Protein AF-A0A8T4J8N3-F1 (afdb_monomer_lite)

Radius of gyration: 14.09 Å; chains: 1; bounding box: 32×29×34 Å

Foldseek 3Di:
DLVVQLVVQLVVCVVVPPDPVVSLVSSLVSCLVVPPLPDFAWDKDWDDDDDPDIDIDTAPDFFDWDADPVRDIDGPDDPDYHHTRSD

Sequence (87 aa):
ETAAVVLNAFREAAYDEPDLATVGDRLERALDRHLLGEKFVTAVLAEVRERDRAVLLNYGHPAPLVIRPDGTVHYAEPPDRALPLGL

pLDDT: mean 90.64, std 6.55, range [67.56, 97.38]

Secondary structure (DSSP, 8-state):
-HHHHHHHHHHHHHHH-SSHHHHHHHHHHHHHHH--SS--B-EEEEEEETTTEEEEEEEBPPPPEEE-TTS-EEE---SSPBPPBT-

InterPro domains:
  IPR001932 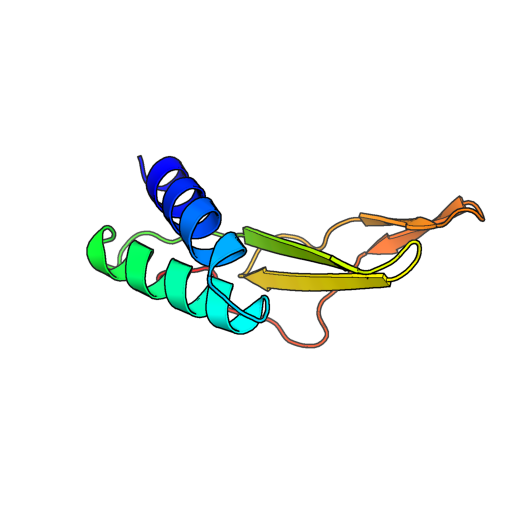PPM-type phosphatase-like domain [PF07228] (2-87)
  IPR036457 PPM-type phosphatase-like domain superfamily [G3DSA:3.60.40.10] (1-87)
  IPR052016 Bacterial Sigma Factor Regulator [PTHR43156] (2-87)

Structure (mmCIF, N/CA/C/O backbone):
data_AF-A0A8T4J8N3-F1
#
_entry.id   AF-A0A8T4J8N3-F1
#
loop_
_atom_site.group_PDB
_atom_site.id
_atom_site.type_symbol
_atom_site.label_atom_id
_atom_site.label_alt_id
_atom_site.label_comp_id
_atom_site.label_asym_id
_atom_site.label_entity_id
_atom_site.label_seq_id
_atom_site.pdbx_PDB_ins_code
_atom_site.Cartn_x
_atom_site.Cartn_y
_atom_site.Cartn_z
_atom_site.occupancy
_atom_site.B_iso_or_equiv
_atom_site.auth_seq_id
_atom_site.auth_comp_id
_atom_site.auth_asym_id
_atom_site.auth_atom_id
_atom_site.pdbx_PDB_model_num
ATOM 1 N N . GLU A 1 1 ? 0.207 17.762 9.042 1.00 68.44 1 GLU A N 1
ATOM 2 C CA . GLU A 1 1 ? -0.254 17.001 10.222 1.00 68.44 1 GLU A CA 1
ATOM 3 C C . GLU A 1 1 ? -0.619 15.560 9.864 1.00 68.44 1 GLU A C 1
ATOM 5 O O . GLU A 1 1 ? 0.069 14.660 10.321 1.00 68.44 1 GLU A O 1
ATOM 10 N N . THR A 1 2 ? -1.572 15.321 8.954 1.00 79.44 2 THR A N 1
ATOM 11 C CA . THR A 1 2 ? -2.018 13.969 8.544 1.00 79.44 2 THR A CA 1
ATOM 12 C C . THR A 1 2 ? -0.896 13.027 8.080 1.00 79.44 2 THR A C 1
ATOM 14 O O . THR A 1 2 ? -0.868 11.869 8.479 1.00 79.44 2 THR A O 1
ATOM 17 N N . ALA A 1 3 ? 0.084 13.516 7.312 1.00 79.56 3 ALA A N 1
ATOM 18 C CA . ALA A 1 3 ? 1.219 12.694 6.873 1.00 79.56 3 ALA A CA 1
ATOM 19 C C . ALA A 1 3 ? 2.057 12.141 8.044 1.00 79.56 3 ALA A C 1
ATOM 21 O O . ALA A 1 3 ? 2.554 11.021 7.969 1.00 79.56 3 ALA A O 1
ATOM 22 N N . ALA A 1 4 ? 2.194 12.897 9.140 1.00 86.62 4 ALA A N 1
ATOM 23 C CA . ALA A 1 4 ? 2.931 12.439 10.316 1.00 86.62 4 ALA A CA 1
ATOM 24 C C . ALA A 1 4 ? 2.178 11.320 11.052 1.00 86.62 4 ALA A C 1
ATOM 26 O O . ALA A 1 4 ? 2.807 10.366 11.498 1.00 86.62 4 ALA A O 1
ATOM 27 N N . VAL A 1 5 ? 0.842 11.402 11.119 1.00 88.06 5 VAL A N 1
ATOM 28 C CA . VAL A 1 5 ? -0.014 10.348 11.691 1.00 88.06 5 VAL A CA 1
ATOM 29 C C . VAL A 1 5 ? 0.169 9.040 10.922 1.00 88.06 5 VAL A C 1
ATOM 31 O O . VAL A 1 5 ? 0.486 8.022 11.531 1.00 88.06 5 VAL A O 1
ATOM 34 N N . VAL A 1 6 ? 0.054 9.082 9.590 1.00 89.56 6 VAL A N 1
ATOM 35 C CA . VAL A 1 6 ? 0.208 7.891 8.736 1.00 89.56 6 VAL A CA 1
ATOM 36 C C . VAL A 1 6 ? 1.605 7.298 8.850 1.00 89.56 6 VAL A C 1
ATOM 38 O O . VAL A 1 6 ? 1.746 6.095 9.036 1.00 89.56 6 VAL A O 1
ATOM 41 N N . LEU A 1 7 ? 2.652 8.125 8.789 1.00 91.44 7 LEU A N 1
ATOM 42 C CA . LEU A 1 7 ? 4.028 7.633 8.889 1.00 91.44 7 LEU A CA 1
ATOM 43 C C . LEU A 1 7 ? 4.336 7.020 10.259 1.00 91.44 7 LEU A C 1
ATOM 45 O O . LEU A 1 7 ? 5.076 6.042 10.330 1.00 91.44 7 LEU A O 1
ATOM 49 N N . ASN A 1 8 ? 3.790 7.572 11.344 1.00 93.19 8 ASN A N 1
ATOM 50 C CA . ASN A 1 8 ? 3.981 7.013 12.681 1.00 93.19 8 ASN A CA 1
ATOM 51 C C . ASN A 1 8 ? 3.213 5.700 12.854 1.00 93.19 8 ASN A C 1
ATOM 53 O O . ASN A 1 8 ? 3.799 4.722 13.309 1.00 93.19 8 ASN A O 1
ATOM 57 N N . ALA A 1 9 ? 1.952 5.653 12.418 1.00 93.88 9 ALA A N 1
ATOM 58 C CA . ALA A 1 9 ? 1.156 4.431 12.436 1.00 93.88 9 ALA A CA 1
ATOM 59 C C . ALA A 1 9 ? 1.783 3.333 11.562 1.00 93.88 9 ALA A C 1
ATOM 61 O O . ALA A 1 9 ? 1.816 2.179 11.974 1.00 93.88 9 ALA A O 1
ATOM 62 N N . PHE A 1 10 ? 2.356 3.689 10.406 1.00 95.69 10 PHE A N 1
ATOM 63 C CA . PHE A 1 10 ? 3.086 2.750 9.551 1.00 95.69 10 PHE A CA 1
ATOM 64 C C . PHE A 1 10 ? 4.317 2.203 10.265 1.00 95.69 10 PHE A C 1
ATOM 66 O O . PHE A 1 10 ? 4.530 0.998 10.268 1.00 95.69 10 PHE A O 1
ATOM 73 N N . ARG A 1 11 ? 5.127 3.079 10.874 1.00 94.38 11 ARG A N 1
ATOM 74 C CA . ARG A 1 11 ? 6.337 2.660 11.592 1.00 94.38 11 ARG A CA 1
ATOM 75 C C . ARG A 1 11 ? 6.022 1.693 12.716 1.00 94.38 11 ARG A C 1
ATOM 77 O O . ARG A 1 11 ? 6.799 0.779 12.904 1.00 94.38 11 ARG A O 1
ATOM 84 N N . GLU A 1 12 ? 4.932 1.896 13.443 1.00 94.62 12 GLU A N 1
ATOM 85 C CA . GLU A 1 12 ? 4.485 0.963 14.479 1.00 94.62 12 GLU A CA 1
ATOM 86 C C . GLU A 1 12 ? 3.985 -0.349 13.857 1.00 94.62 12 GLU A C 1
ATOM 88 O O . GLU A 1 12 ? 4.511 -1.420 14.149 1.00 94.62 12 GLU A O 1
ATOM 93 N N . ALA A 1 13 ? 3.023 -0.259 12.935 1.00 96.31 13 ALA A N 1
ATOM 94 C CA . ALA A 1 13 ? 2.378 -1.415 12.323 1.00 96.31 13 ALA A CA 1
ATOM 95 C C . ALA A 1 13 ? 3.369 -2.317 11.579 1.00 96.31 13 ALA A C 1
ATOM 97 O O . ALA A 1 13 ? 3.307 -3.528 11.710 1.00 96.31 13 ALA A O 1
ATOM 98 N N . ALA A 1 14 ? 4.318 -1.751 10.835 1.00 94.62 14 ALA A N 1
ATOM 99 C CA . ALA A 1 14 ? 5.259 -2.522 10.028 1.00 94.62 14 ALA A CA 1
ATOM 100 C C . ALA A 1 14 ? 6.178 -3.446 10.850 1.00 94.62 14 ALA A C 1
ATOM 102 O O . ALA A 1 14 ? 6.740 -4.380 10.280 1.00 94.62 14 ALA A O 1
ATOM 103 N N . TYR A 1 15 ? 6.358 -3.190 12.154 1.00 92.88 15 TYR A N 1
ATOM 104 C CA . TYR A 1 15 ? 7.106 -4.092 13.039 1.00 92.88 15 TYR A CA 1
ATOM 105 C C . TYR A 1 15 ? 6.238 -5.197 13.644 1.00 92.88 15 TYR A C 1
ATOM 107 O O . TYR A 1 15 ? 6.742 -6.297 13.864 1.00 92.88 15 TYR A O 1
ATOM 115 N N . ASP A 1 16 ? 4.971 -4.903 13.927 1.00 94.38 16 ASP A N 1
ATOM 116 C CA . ASP A 1 16 ? 4.081 -5.802 14.667 1.00 94.38 16 ASP A CA 1
ATOM 117 C C . ASP A 1 16 ? 3.238 -6.702 13.759 1.00 94.38 16 ASP A C 1
ATOM 119 O O . ASP A 1 16 ? 2.827 -7.793 14.154 1.00 94.38 16 ASP A O 1
ATOM 123 N N . GLU A 1 17 ? 2.920 -6.216 12.564 1.00 96.75 17 GLU A N 1
ATOM 124 C CA . GLU A 1 17 ? 1.936 -6.818 11.681 1.00 96.75 17 GLU A CA 1
ATOM 125 C C . GLU A 1 17 ? 2.569 -7.863 10.746 1.00 96.75 17 GLU A C 1
ATOM 127 O O . GLU A 1 17 ? 3.657 -7.643 10.202 1.00 96.75 17 GLU A O 1
ATOM 132 N N . PRO A 1 18 ? 1.900 -9.009 10.529 1.00 92.75 18 PRO A N 1
ATOM 133 C CA . PRO A 1 18 ? 2.450 -10.104 9.733 1.00 92.75 18 PRO A CA 1
ATOM 134 C C . PRO A 1 18 ? 2.524 -9.805 8.230 1.00 92.75 18 PRO A C 1
ATOM 136 O O . PRO A 1 18 ? 3.364 -10.392 7.541 1.00 92.75 18 PRO A O 1
ATOM 139 N N . ASP A 1 19 ? 1.662 -8.928 7.709 1.00 93.69 19 ASP A N 1
ATOM 140 C CA . ASP A 1 19 ? 1.568 -8.631 6.281 1.00 93.69 19 ASP A CA 1
ATOM 141 C C . ASP A 1 19 ? 1.068 -7.205 5.993 1.00 93.69 19 ASP A C 1
ATOM 143 O O . ASP A 1 19 ? 0.591 -6.480 6.869 1.00 93.69 19 ASP A O 1
ATOM 147 N N . LEU A 1 20 ? 1.197 -6.779 4.732 1.00 94.25 20 LEU A N 1
ATOM 148 C CA . LEU A 1 20 ? 0.788 -5.438 4.310 1.00 94.25 20 LEU A CA 1
ATOM 149 C C . LEU A 1 20 ? -0.706 -5.149 4.482 1.00 94.25 20 LEU A C 1
ATOM 151 O O . LEU A 1 20 ? -1.058 -3.978 4.635 1.00 94.25 20 LEU A O 1
ATOM 155 N N . ALA A 1 21 ? -1.579 -6.158 4.415 1.00 93.44 21 ALA A N 1
ATOM 156 C CA . ALA A 1 21 ? -3.013 -5.925 4.535 1.00 93.44 21 ALA A CA 1
ATOM 157 C C . ALA A 1 21 ? -3.351 -5.517 5.973 1.00 93.44 21 ALA A C 1
ATOM 159 O O . ALA A 1 21 ? -4.019 -4.502 6.178 1.00 93.44 21 ALA A O 1
ATOM 160 N N . THR A 1 22 ? -2.794 -6.212 6.970 1.00 96.00 22 THR A N 1
ATOM 161 C CA . THR A 1 22 ? -3.022 -5.850 8.375 1.00 96.00 22 THR A CA 1
ATOM 162 C C . THR A 1 22 ? -2.299 -4.557 8.781 1.00 96.00 22 THR A C 1
ATOM 164 O O . THR A 1 22 ? -2.812 -3.801 9.615 1.00 96.00 22 THR A O 1
ATOM 167 N N . VAL A 1 23 ? -1.178 -4.212 8.126 1.00 96.81 23 VAL A N 1
ATOM 168 C CA . VAL A 1 23 ? -0.591 -2.856 8.200 1.00 96.81 23 VAL A CA 1
ATOM 169 C C . VAL A 1 23 ? -1.580 -1.805 7.695 1.00 96.81 23 VAL A C 1
ATOM 171 O O . VAL A 1 23 ? -1.807 -0.806 8.380 1.00 96.81 23 VAL A O 1
ATOM 174 N N . GLY A 1 24 ? -2.181 -2.026 6.524 1.00 95.25 24 GLY A N 1
ATOM 175 C CA . GLY A 1 24 ? -3.205 -1.153 5.950 1.00 95.25 24 GLY A CA 1
ATOM 176 C C . GLY A 1 24 ? -4.371 -0.912 6.905 1.00 95.25 24 GLY A C 1
ATOM 177 O O . GLY A 1 24 ? -4.706 0.236 7.191 1.00 95.25 24 GLY A O 1
ATOM 178 N N . ASP A 1 25 ? -4.902 -1.977 7.505 1.00 94.81 25 ASP A N 1
ATOM 179 C CA . ASP A 1 25 ? -5.983 -1.886 8.490 1.00 94.81 25 ASP A CA 1
ATOM 180 C C . ASP A 1 25 ? -5.597 -1.046 9.720 1.00 94.81 25 ASP A C 1
ATOM 182 O O . ASP A 1 25 ? -6.417 -0.311 10.281 1.00 94.81 25 ASP A O 1
ATOM 186 N N . ARG A 1 26 ? -4.343 -1.142 10.186 1.00 95.19 26 ARG A N 1
ATOM 187 C CA . ARG A 1 26 ? -3.849 -0.295 11.283 1.00 95.19 26 ARG A CA 1
ATOM 188 C C . ARG A 1 26 ? -3.754 1.173 10.877 1.00 95.19 26 ARG A C 1
ATOM 190 O O . ARG A 1 26 ? -4.060 2.033 11.709 1.00 95.19 26 ARG A O 1
ATOM 197 N N . LEU A 1 27 ? -3.340 1.457 9.642 1.00 95.00 27 LEU A N 1
ATOM 198 C CA . LEU A 1 27 ? -3.291 2.817 9.107 1.00 95.00 27 LEU A CA 1
ATOM 199 C C . LEU A 1 27 ? -4.684 3.431 9.011 1.00 95.00 27 LEU A C 1
ATOM 201 O O . LEU A 1 27 ? -4.859 4.556 9.477 1.00 95.00 27 LEU A O 1
ATOM 205 N N . GLU A 1 28 ? -5.661 2.682 8.499 1.00 92.56 28 GLU A N 1
ATOM 206 C CA . GLU A 1 28 ? -7.063 3.113 8.434 1.00 92.56 28 GLU A CA 1
ATOM 207 C C . GLU A 1 28 ? -7.582 3.494 9.815 1.00 92.56 28 GLU A C 1
ATOM 209 O O . GLU A 1 28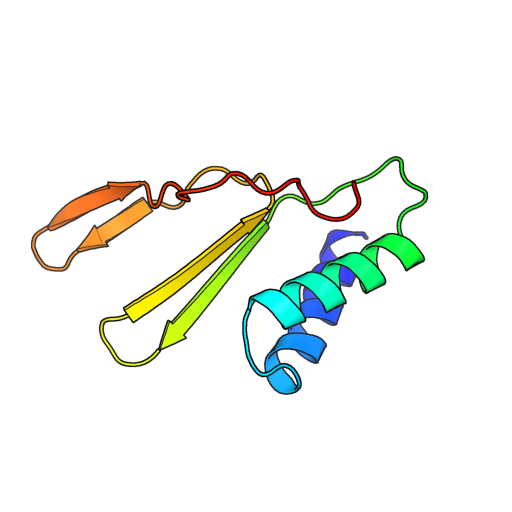 ? -7.953 4.639 10.064 1.00 92.56 28 GLU A O 1
ATOM 214 N N . ARG A 1 29 ? -7.446 2.586 10.788 1.00 91.62 29 ARG A N 1
ATOM 215 C CA . ARG A 1 29 ? -7.860 2.854 12.172 1.00 91.62 29 ARG A CA 1
ATOM 216 C C . ARG A 1 29 ? -7.164 4.076 12.771 1.00 91.62 29 ARG A C 1
ATOM 218 O O . ARG A 1 29 ? -7.739 4.760 13.618 1.00 91.62 29 ARG A O 1
ATOM 225 N N . ALA A 1 30 ? -5.895 4.313 12.436 1.00 91.12 30 ALA A N 1
ATOM 226 C CA . ALA A 1 30 ? -5.164 5.479 12.919 1.00 91.12 30 ALA A CA 1
ATOM 227 C C . ALA A 1 30 ? -5.682 6.775 12.288 1.00 91.12 30 ALA A C 1
ATOM 229 O O . ALA A 1 30 ? -5.767 7.788 12.989 1.00 91.12 30 ALA A O 1
ATOM 230 N N . LEU A 1 31 ? -6.048 6.736 11.008 1.00 90.19 31 LEU A N 1
ATOM 231 C CA . LEU A 1 31 ? -6.629 7.862 10.291 1.00 90.19 31 LEU A CA 1
ATOM 232 C C . LEU A 1 31 ? -8.046 8.161 10.764 1.00 90.19 31 LEU A C 1
ATOM 234 O O . LEU A 1 31 ? -8.299 9.318 11.074 1.00 90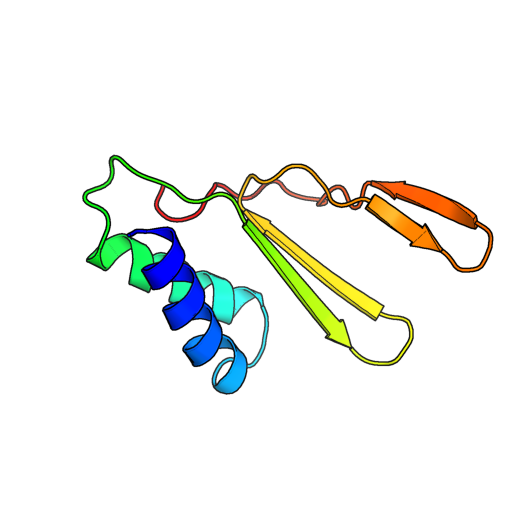.19 31 LEU A O 1
ATOM 238 N N . ASP A 1 32 ? -8.901 7.162 10.970 1.00 87.50 32 ASP A N 1
ATOM 239 C CA . ASP A 1 32 ? -10.259 7.344 11.510 1.00 87.50 32 ASP A CA 1
ATOM 240 C C . ASP A 1 32 ? -10.272 8.093 12.850 1.00 87.50 32 ASP A C 1
ATOM 242 O O . ASP A 1 32 ? -11.168 8.882 13.141 1.00 87.50 32 ASP A O 1
ATOM 246 N N . ARG A 1 33 ? -9.251 7.878 13.691 1.00 85.00 33 ARG A N 1
ATOM 247 C CA . ARG A 1 33 ? -9.121 8.579 14.981 1.00 85.00 33 ARG A CA 1
ATOM 248 C C . ARG A 1 33 ? -8.675 10.036 14.851 1.00 85.00 33 ARG A C 1
ATOM 250 O O . ARG A 1 33 ? -8.893 10.808 15.781 1.00 85.00 33 ARG A O 1
ATOM 257 N N . HIS A 1 34 ? -8.007 10.399 13.757 1.00 81.50 34 HIS A N 1
ATOM 258 C CA . HIS A 1 34 ? -7.402 11.724 13.560 1.00 81.50 34 HIS A CA 1
ATOM 259 C C . HIS A 1 34 ? -8.103 12.561 12.483 1.00 81.50 34 HIS A C 1
ATOM 261 O O . HIS A 1 34 ? -7.929 13.780 12.448 1.00 81.50 34 HIS A O 1
ATOM 267 N N . LEU A 1 35 ? -8.857 11.932 11.586 1.00 78.56 35 LEU A N 1
ATOM 268 C CA . LEU A 1 35 ? -9.560 12.566 10.483 1.00 78.56 35 LEU A CA 1
ATOM 269 C C . LEU A 1 35 ? -11.057 12.561 10.781 1.00 78.56 35 LEU A C 1
ATOM 271 O O . LEU A 1 35 ? -11.644 11.534 11.087 1.00 78.56 35 LEU A O 1
ATOM 275 N N . LEU A 1 36 ? -11.690 13.725 10.662 1.00 71.00 36 LEU A N 1
ATOM 276 C CA . LEU A 1 36 ? -13.131 13.890 10.873 1.00 71.00 36 LEU A CA 1
ATOM 277 C C . LEU A 1 36 ? -13.939 13.561 9.598 1.00 71.00 36 LEU A C 1
ATOM 279 O O . LEU A 1 36 ? -14.868 14.283 9.259 1.00 71.00 36 LEU A O 1
ATOM 283 N N . GLY A 1 37 ? -13.551 12.521 8.849 1.00 67.56 37 GLY A N 1
ATOM 284 C CA . GLY A 1 37 ? -14.258 12.036 7.648 1.00 67.56 37 GLY A CA 1
ATOM 285 C C . GLY A 1 37 ? -14.164 12.903 6.379 1.00 67.56 37 GLY A C 1
ATOM 286 O O . GLY A 1 37 ? -14.596 12.477 5.317 1.00 67.56 37 GLY A O 1
ATOM 287 N N . GLU A 1 38 ? -13.588 14.107 6.443 1.00 73.81 38 GLU A N 1
ATOM 288 C CA . GLU A 1 38 ? -13.453 15.005 5.274 1.00 73.81 38 GLU A CA 1
ATOM 289 C C . GLU A 1 38 ? -12.065 14.966 4.610 1.00 73.81 38 GLU A C 1
ATOM 291 O O . GLU A 1 38 ? -11.794 15.691 3.650 1.00 73.81 38 GLU A O 1
ATOM 296 N N . LYS A 1 39 ? -11.139 14.168 5.146 1.00 85.06 39 LYS A N 1
ATOM 297 C CA . LYS A 1 39 ? -9.748 14.103 4.687 1.00 85.06 39 LYS A CA 1
ATOM 298 C C . LYS A 1 39 ? -9.371 12.657 4.436 1.00 85.06 39 LYS A C 1
ATOM 300 O O . LYS A 1 39 ? -9.779 11.786 5.187 1.00 85.06 39 LYS A O 1
ATOM 305 N N . PHE A 1 40 ? -8.521 12.448 3.441 1.00 90.81 40 PHE A N 1
ATOM 306 C CA . PHE A 1 40 ? -8.033 11.131 3.059 1.00 90.81 40 PHE A CA 1
ATOM 307 C C . PHE A 1 40 ? -6.551 11.177 2.695 1.00 90.81 40 PHE A C 1
ATOM 309 O O . PHE A 1 40 ? -5.975 12.252 2.488 1.00 90.81 40 PHE A O 1
ATOM 316 N N . VAL A 1 41 ? -5.931 10.002 2.604 1.00 92.12 41 VAL A N 1
ATOM 317 C CA . VAL A 1 41 ? -4.533 9.845 2.194 1.00 92.12 41 VAL A CA 1
ATOM 318 C C . VAL A 1 41 ? -4.425 8.805 1.094 1.00 92.12 41 VAL A C 1
ATOM 320 O O . VAL A 1 41 ? -4.809 7.656 1.271 1.00 92.12 41 VAL A O 1
ATOM 323 N N . THR A 1 42 ? -3.830 9.187 -0.036 1.00 93.50 42 THR A N 1
ATOM 324 C CA . THR A 1 42 ? -3.403 8.202 -1.036 1.00 93.50 42 THR A CA 1
ATOM 325 C C . THR A 1 42 ? -2.035 7.646 -0.668 1.00 93.50 42 THR A C 1
ATOM 327 O O . THR A 1 42 ? -1.143 8.436 -0.342 1.00 93.50 42 THR A O 1
ATOM 330 N N . ALA A 1 43 ? -1.828 6.336 -0.779 1.00 93.81 43 ALA A N 1
ATOM 331 C CA . ALA A 1 43 ? -0.541 5.718 -0.467 1.00 93.81 43 ALA A CA 1
ATOM 332 C C . ALA A 1 43 ? -0.276 4.454 -1.291 1.00 93.81 43 ALA A C 1
ATOM 334 O O . ALA A 1 43 ? -1.201 3.780 -1.737 1.00 93.81 43 ALA A O 1
ATOM 335 N N . VAL A 1 44 ? 1.005 4.106 -1.430 1.00 95.38 44 VAL A N 1
ATOM 336 C CA . VAL A 1 44 ? 1.439 2.768 -1.843 1.00 95.38 44 VAL A CA 1
ATOM 337 C C . VAL A 1 44 ? 2.248 2.164 -0.707 1.00 95.38 44 VAL A C 1
ATOM 339 O O . VAL A 1 44 ? 3.219 2.771 -0.253 1.00 95.38 44 VAL A O 1
ATOM 342 N N . LEU A 1 45 ? 1.861 0.971 -0.264 1.00 94.94 45 LEU A N 1
ATOM 343 C CA . LEU A 1 45 ? 2.659 0.152 0.639 1.00 94.94 45 LEU A CA 1
ATOM 344 C C . LEU A 1 45 ? 3.435 -0.870 -0.180 1.00 94.94 45 LEU A C 1
ATOM 346 O O . LEU A 1 45 ? 2.878 -1.490 -1.084 1.00 94.94 45 LEU A O 1
ATOM 350 N N . ALA A 1 46 ? 4.713 -1.037 0.146 1.00 94.56 46 ALA A N 1
ATOM 351 C CA . ALA A 1 46 ? 5.601 -1.957 -0.541 1.00 94.56 46 ALA A CA 1
ATOM 352 C C . ALA A 1 46 ? 6.303 -2.864 0.462 1.00 94.56 46 ALA A C 1
ATOM 354 O O . ALA A 1 46 ? 6.936 -2.400 1.410 1.00 94.56 46 ALA A O 1
ATOM 355 N N . GLU A 1 47 ? 6.229 -4.159 0.207 1.00 93.38 47 GLU A N 1
ATOM 356 C CA . GLU A 1 47 ? 6.922 -5.187 0.959 1.00 93.38 47 GLU A CA 1
ATOM 357 C C . GLU A 1 47 ? 7.864 -5.900 0.007 1.00 93.38 47 GLU A C 1
ATOM 359 O O . GLU A 1 47 ? 7.432 -6.610 -0.898 1.00 93.38 47 GLU A O 1
ATOM 364 N N . VAL A 1 48 ? 9.161 -5.700 0.208 1.00 90.69 48 VAL A N 1
ATOM 365 C CA . VAL A 1 48 ? 10.194 -6.380 -0.568 1.00 90.69 48 VAL A CA 1
ATOM 366 C C . VAL A 1 48 ? 10.611 -7.621 0.212 1.00 90.69 48 VAL A C 1
ATOM 368 O O . VAL A 1 48 ? 11.155 -7.520 1.313 1.00 90.69 48 VAL A O 1
ATOM 371 N N . ARG A 1 49 ? 10.311 -8.797 -0.340 1.00 83.50 49 ARG A N 1
ATOM 372 C CA . ARG A 1 49 ? 10.732 -10.093 0.198 1.00 83.50 49 ARG A CA 1
ATOM 373 C C . ARG A 1 49 ? 11.784 -10.666 -0.740 1.00 83.50 49 ARG A C 1
ATOM 375 O O . ARG A 1 49 ? 11.583 -10.693 -1.948 1.00 83.50 49 ARG A O 1
ATOM 382 N N . GLU A 1 50 ? 12.878 -11.164 -0.173 1.00 80.06 50 GLU A N 1
ATOM 383 C CA . GLU A 1 50 ? 13.984 -11.731 -0.956 1.00 80.06 50 GLU A CA 1
ATOM 384 C C . GLU A 1 50 ? 14.540 -10.715 -1.983 1.00 80.06 50 GLU A C 1
ATOM 386 O O . GLU A 1 50 ? 14.340 -9.509 -1.843 1.00 80.06 50 GLU A O 1
ATOM 391 N N . ARG A 1 51 ? 15.343 -11.158 -2.958 1.00 75.38 51 ARG A N 1
ATOM 392 C CA . ARG A 1 51 ? 16.027 -10.244 -3.896 1.00 75.38 51 ARG A CA 1
ATOM 393 C C . ARG A 1 51 ? 15.184 -9.850 -5.112 1.00 75.38 51 ARG A C 1
ATOM 395 O O . ARG A 1 51 ? 15.577 -8.926 -5.818 1.00 75.38 51 ARG A O 1
ATOM 402 N N . ASP A 1 52 ? 14.076 -10.532 -5.373 1.00 81.44 52 ASP A N 1
ATOM 403 C CA . ASP A 1 52 ? 13.356 -10.461 -6.650 1.00 81.44 52 ASP A CA 1
ATOM 404 C C . ASP A 1 52 ? 11.829 -10.347 -6.522 1.00 81.44 52 ASP A C 1
ATOM 406 O O . ASP A 1 52 ? 11.151 -10.223 -7.545 1.00 81.44 52 ASP A O 1
ATOM 410 N N . ARG A 1 53 ? 11.271 -10.323 -5.302 1.00 87.69 53 ARG A N 1
ATOM 411 C CA . ARG A 1 53 ? 9.824 -10.205 -5.091 1.00 87.69 53 ARG A CA 1
ATOM 412 C C . ARG A 1 53 ? 9.453 -8.954 -4.302 1.00 87.69 53 ARG A C 1
ATOM 414 O O . ARG A 1 53 ? 9.970 -8.687 -3.221 1.00 87.69 53 ARG A O 1
ATOM 421 N N . ALA A 1 54 ? 8.476 -8.217 -4.816 1.00 91.38 54 ALA A N 1
ATOM 422 C CA . ALA A 1 54 ? 7.808 -7.155 -4.080 1.00 91.38 54 ALA A CA 1
ATOM 423 C C . ALA A 1 54 ? 6.293 -7.357 -4.133 1.00 91.38 54 ALA A C 1
ATOM 425 O O . ALA A 1 54 ? 5.746 -7.713 -5.176 1.00 91.38 54 ALA A O 1
ATOM 426 N N . VAL A 1 55 ? 5.627 -7.133 -3.005 1.00 92.38 55 VAL A N 1
ATOM 427 C CA . VAL A 1 55 ? 4.169 -7.034 -2.903 1.00 92.38 55 VAL A CA 1
ATOM 428 C C . VAL A 1 55 ? 3.823 -5.561 -2.741 1.00 92.38 55 VAL A C 1
ATOM 430 O O . VAL A 1 55 ? 4.474 -4.854 -1.972 1.00 92.38 55 VAL A O 1
ATOM 433 N N . LEU A 1 56 ? 2.824 -5.095 -3.488 1.00 94.62 56 LEU A N 1
ATOM 434 C CA . LEU A 1 56 ? 2.371 -3.709 -3.475 1.00 94.62 56 LEU A CA 1
ATOM 435 C C . LEU A 1 56 ? 0.881 -3.663 -3.145 1.00 94.62 56 LEU A C 1
ATOM 437 O O . LEU A 1 56 ? 0.096 -4.364 -3.779 1.00 94.62 56 LEU A O 1
ATOM 441 N N . LEU A 1 57 ? 0.500 -2.801 -2.204 1.00 95.31 57 LEU A N 1
ATOM 442 C CA . LEU A 1 57 ? -0.888 -2.392 -1.994 1.00 95.31 57 LEU A CA 1
ATOM 443 C C . LEU A 1 57 ? -1.020 -0.916 -2.344 1.00 95.31 57 LEU A C 1
ATOM 445 O O . LEU A 1 57 ? -0.231 -0.095 -1.878 1.00 95.31 57 LEU A O 1
ATOM 449 N N . ASN A 1 58 ? -2.004 -0.579 -3.174 1.00 95.50 58 ASN A N 1
ATOM 450 C CA . ASN A 1 58 ? -2.206 0.777 -3.664 1.00 95.50 58 ASN A CA 1
ATOM 451 C C . ASN A 1 58 ? -3.563 1.328 -3.204 1.00 95.50 58 ASN A C 1
ATOM 453 O O . ASN A 1 58 ? -4.605 0.939 -3.727 1.00 95.50 58 ASN A O 1
ATOM 457 N N . TYR A 1 59 ? -3.516 2.269 -2.263 1.00 94.75 59 TYR A N 1
ATOM 458 C CA . TYR A 1 59 ? -4.655 2.992 -1.702 1.00 94.75 59 TYR A CA 1
ATOM 459 C C . TYR A 1 59 ? -4.877 4.294 -2.476 1.00 94.75 59 TYR A C 1
ATOM 461 O O . TYR A 1 59 ? -4.538 5.382 -2.011 1.00 94.75 59 TYR A O 1
ATOM 469 N N . GLY A 1 60 ? -5.375 4.187 -3.709 1.00 93.88 60 GLY A N 1
ATOM 470 C CA . GLY A 1 60 ? -5.758 5.336 -4.538 1.00 93.88 60 GLY A CA 1
ATOM 471 C C . GLY A 1 60 ? -4.613 6.230 -5.040 1.00 93.88 60 GLY A C 1
ATOM 472 O O . GLY A 1 60 ? -4.870 7.338 -5.510 1.00 93.88 60 GLY A O 1
ATOM 473 N N . HIS A 1 61 ? -3.358 5.790 -4.951 1.00 95.31 61 HIS A N 1
ATOM 474 C CA . HIS A 1 61 ? -2.199 6.500 -5.491 1.00 95.31 61 HIS A CA 1
ATOM 475 C C . HIS A 1 61 ? -1.947 6.119 -6.968 1.00 95.31 61 HIS A C 1
ATOM 477 O O . HIS A 1 61 ? -2.320 5.023 -7.395 1.00 95.31 61 HIS A O 1
ATOM 483 N N . PRO A 1 62 ? -1.301 6.966 -7.792 1.00 94.56 62 PRO A N 1
ATOM 484 C CA . PRO A 1 62 ? -0.858 6.545 -9.121 1.00 94.56 62 PRO A CA 1
ATOM 485 C C . PRO A 1 62 ? 0.065 5.319 -9.060 1.00 94.56 62 PRO A C 1
ATOM 487 O O . PRO A 1 62 ? 0.895 5.206 -8.155 1.00 94.56 62 PRO A O 1
ATOM 490 N N . ALA A 1 63 ? -0.079 4.399 -10.019 1.00 94.94 63 ALA A N 1
ATOM 491 C CA . ALA A 1 63 ? 0.712 3.173 -10.066 1.00 94.94 63 ALA A CA 1
ATOM 492 C C . ALA A 1 63 ? 2.225 3.484 -10.136 1.00 94.94 63 ALA A C 1
ATOM 494 O O . ALA A 1 63 ? 2.647 4.286 -10.976 1.00 94.94 63 ALA A O 1
ATOM 495 N N . PRO A 1 64 ? 3.066 2.858 -9.288 1.00 94.88 64 PRO A N 1
ATOM 496 C CA . PRO A 1 64 ? 4.515 3.011 -9.372 1.00 94.88 64 PRO A CA 1
ATOM 497 C C . PRO A 1 64 ? 5.081 2.465 -10.686 1.00 94.88 64 PRO A C 1
ATOM 499 O O . PRO A 1 64 ? 4.545 1.522 -11.267 1.00 94.88 64 PRO A O 1
ATOM 502 N N . LEU A 1 65 ? 6.223 3.003 -11.114 1.00 96.06 65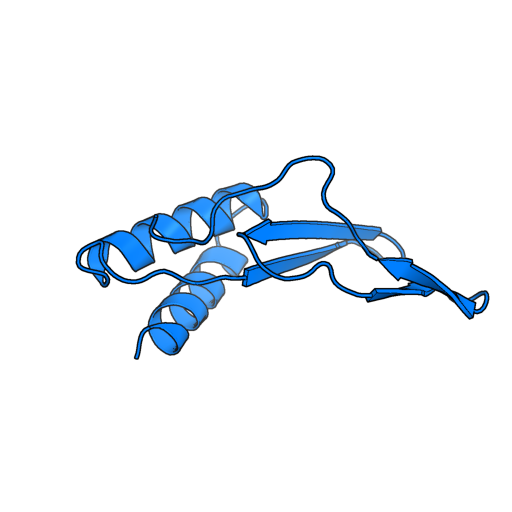 LEU A N 1
ATOM 503 C CA . LEU A 1 65 ? 7.018 2.422 -12.196 1.00 96.06 65 LEU A CA 1
ATOM 504 C C . LEU A 1 65 ? 7.926 1.313 -11.660 1.00 96.06 65 LEU A C 1
ATOM 506 O O . LEU A 1 65 ? 8.635 1.505 -10.672 1.00 96.06 65 LEU A O 1
ATOM 510 N N . VAL A 1 66 ? 7.960 0.182 -12.361 1.00 94.38 66 VAL A N 1
ATOM 511 C CA . VAL A 1 66 ? 8.884 -0.925 -12.104 1.00 94.38 66 VAL A CA 1
ATOM 512 C C . VAL A 1 66 ? 9.857 -1.043 -13.266 1.00 94.38 66 VAL A C 1
ATOM 514 O O . VAL A 1 66 ? 9.457 -1.271 -14.410 1.00 94.38 66 VAL A O 1
ATOM 517 N N . ILE A 1 67 ? 11.143 -0.916 -12.941 1.00 94.56 67 ILE A N 1
ATOM 518 C CA . ILE A 1 67 ? 12.268 -1.038 -13.868 1.00 94.56 67 ILE A CA 1
ATOM 519 C C . ILE A 1 67 ? 12.964 -2.369 -13.578 1.00 94.56 67 ILE A C 1
ATOM 521 O O . ILE A 1 67 ? 13.441 -2.592 -12.464 1.00 94.56 67 ILE A O 1
ATOM 525 N N . ARG A 1 68 ? 13.000 -3.267 -14.564 1.00 91.75 68 ARG A N 1
ATOM 526 C CA . ARG A 1 68 ? 13.657 -4.576 -14.451 1.00 91.75 68 ARG A CA 1
ATOM 527 C C . ARG A 1 68 ? 15.145 -4.507 -14.835 1.00 91.75 68 ARG A C 1
ATOM 529 O O . ARG A 1 68 ? 15.546 -3.583 -15.543 1.00 91.75 68 ARG A O 1
ATOM 536 N N . PRO A 1 69 ? 15.971 -5.491 -14.421 1.00 91.81 69 PRO A N 1
ATOM 537 C CA . PRO A 1 69 ? 17.396 -5.536 -14.774 1.00 91.81 69 PRO A CA 1
ATOM 538 C C . PRO A 1 69 ? 17.687 -5.591 -16.282 1.00 91.81 69 PRO A C 1
ATOM 540 O O . PRO A 1 69 ? 18.768 -5.197 -16.707 1.00 91.81 69 PRO A O 1
ATOM 543 N N . ASP A 1 70 ? 16.735 -6.067 -17.088 1.00 95.25 70 ASP A N 1
ATOM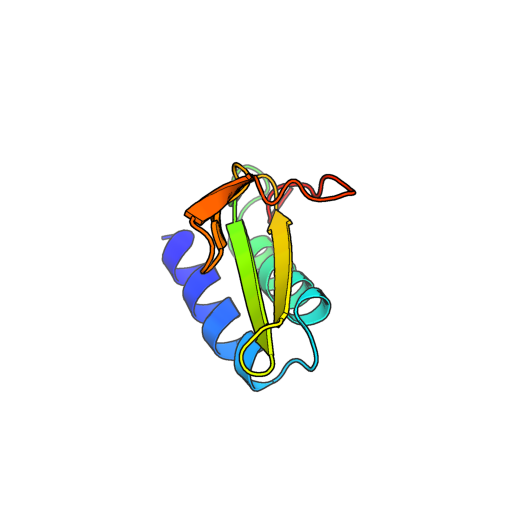 544 C CA . ASP A 1 70 ? 16.806 -6.113 -18.555 1.00 95.25 70 ASP A CA 1
ATOM 545 C C . ASP A 1 70 ? 16.453 -4.769 -19.229 1.00 95.25 70 ASP A C 1
ATOM 547 O O . ASP A 1 70 ? 16.474 -4.667 -20.453 1.00 95.25 70 ASP A O 1
ATOM 551 N N . GLY A 1 71 ? 16.124 -3.737 -18.443 1.00 96.00 71 GLY A N 1
ATOM 552 C CA . GLY A 1 71 ? 15.695 -2.426 -18.928 1.00 96.00 71 GLY A CA 1
ATOM 553 C C . GLY A 1 71 ? 14.198 -2.319 -19.228 1.00 96.00 71 GLY A C 1
ATOM 554 O O . GLY A 1 71 ? 13.737 -1.240 -19.600 1.00 96.00 71 GLY A O 1
ATOM 555 N N . THR A 1 72 ? 13.416 -3.388 -19.044 1.00 96.88 72 THR A N 1
ATOM 556 C CA . THR A 1 72 ? 11.963 -3.347 -19.241 1.00 96.88 72 THR A CA 1
ATOM 557 C C . THR A 1 72 ? 11.303 -2.465 -18.178 1.00 96.88 72 THR A C 1
ATOM 559 O O . THR A 1 72 ? 11.532 -2.640 -16.978 1.00 96.88 72 THR A O 1
ATOM 562 N N . VAL A 1 73 ? 10.426 -1.552 -18.610 1.00 97.38 73 VAL A N 1
ATOM 563 C CA . VAL A 1 73 ? 9.670 -0.638 -17.740 1.00 97.38 73 VAL A CA 1
ATOM 564 C C . VAL A 1 73 ? 8.175 -0.893 -17.886 1.00 97.38 73 VAL A C 1
ATOM 566 O O . VAL A 1 73 ? 7.668 -1.017 -18.998 1.00 97.38 73 VAL A O 1
ATOM 569 N N . HIS A 1 74 ? 7.462 -0.960 -16.766 1.00 96.06 74 HIS A N 1
ATOM 570 C CA . HIS A 1 74 ? 6.002 -1.053 -16.747 1.00 96.06 74 HIS A CA 1
ATOM 571 C C . HIS A 1 74 ? 5.435 -0.408 -15.481 1.00 96.06 74 HIS A C 1
ATOM 573 O O . HIS A 1 74 ? 6.135 -0.289 -14.475 1.00 96.06 74 HIS A O 1
ATOM 579 N N . TYR A 1 75 ? 4.169 -0.002 -15.530 1.00 96.50 75 TYR A N 1
ATOM 580 C CA . TYR A 1 75 ? 3.429 0.399 -14.337 1.00 96.50 75 TYR A CA 1
ATOM 581 C C . TYR A 1 75 ? 3.004 -0.840 -13.545 1.00 96.50 75 TYR A C 1
ATOM 583 O O . TYR A 1 75 ? 2.508 -1.811 -14.119 1.00 96.50 75 TYR A O 1
ATOM 591 N N . ALA A 1 76 ? 3.178 -0.795 -12.226 1.00 94.38 76 ALA A N 1
ATOM 592 C CA . ALA A 1 76 ? 2.612 -1.767 -11.298 1.00 94.38 76 ALA A CA 1
ATOM 593 C C . ALA A 1 76 ? 1.141 -1.426 -11.024 1.00 94.38 76 ALA A C 1
ATOM 595 O O . ALA A 1 76 ? 0.779 -0.982 -9.932 1.00 94.38 76 ALA A O 1
ATOM 596 N N . GLU A 1 77 ? 0.308 -1.578 -12.053 1.00 94.31 77 GLU A N 1
ATOM 597 C CA . GLU A 1 77 ? -1.139 -1.420 -11.926 1.00 94.31 77 GLU A CA 1
ATOM 598 C C . GLU A 1 77 ? -1.691 -2.517 -11.006 1.00 94.31 77 GLU A C 1
ATOM 600 O O . GLU A 1 77 ? -1.407 -3.700 -11.234 1.00 94.31 77 GLU A O 1
ATOM 605 N N . PRO A 1 78 ? -2.453 -2.164 -9.957 1.00 89.50 78 PRO A N 1
ATOM 606 C CA . PRO A 1 78 ? -3.042 -3.170 -9.098 1.00 89.50 78 PRO A CA 1
ATOM 607 C C . PRO A 1 78 ? -4.162 -3.902 -9.860 1.00 89.50 78 PRO A C 1
ATOM 609 O O . PRO A 1 78 ? -4.863 -3.280 -10.665 1.00 89.50 78 PRO A O 1
ATOM 612 N N . PRO A 1 79 ? -4.36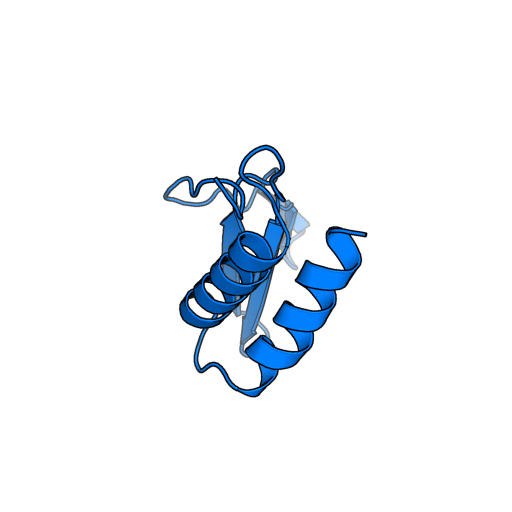2 -5.209 -9.615 1.00 88.38 79 PRO A N 1
ATOM 613 C CA . PRO A 1 79 ? -5.461 -5.951 -10.231 1.00 88.38 79 PRO A CA 1
ATOM 614 C C . PRO A 1 79 ? -6.826 -5.391 -9.807 1.00 88.38 79 PRO A C 1
ATOM 616 O O . PRO A 1 79 ? -7.746 -5.342 -10.620 1.00 88.38 79 PRO A O 1
ATOM 619 N N . ASP A 1 80 ? -6.912 -4.894 -8.570 1.00 88.12 80 ASP A N 1
ATOM 620 C CA . ASP A 1 80 ? -8.097 -4.283 -7.980 1.00 88.12 80 ASP A CA 1
ATOM 621 C C . ASP A 1 80 ? -7.772 -2.886 -7.442 1.00 88.12 80 ASP A C 1
ATOM 623 O O . ASP A 1 80 ? -6.696 -2.639 -6.895 1.00 88.12 80 ASP A O 1
ATOM 627 N N . ARG A 1 81 ? -8.715 -1.949 -7.574 1.00 84.75 81 ARG A N 1
ATOM 628 C CA . ARG A 1 81 ? -8.561 -0.593 -7.031 1.00 84.75 81 ARG A CA 1
ATOM 629 C C . ARG A 1 81 ? -9.035 -0.561 -5.583 1.00 84.75 81 ARG A C 1
ATOM 631 O O . ARG A 1 81 ? -10.205 -0.832 -5.328 1.00 84.75 81 ARG A O 1
ATOM 638 N N . ALA A 1 82 ? -8.161 -0.157 -4.667 1.00 88.12 82 ALA A N 1
ATOM 639 C CA . ALA A 1 82 ? -8.562 0.209 -3.313 1.00 88.12 82 ALA A CA 1
ATOM 640 C C . ALA A 1 82 ? -8.863 1.712 -3.221 1.00 88.12 82 ALA A C 1
ATOM 642 O O . ALA A 1 82 ? -8.336 2.522 -3.996 1.00 88.12 82 ALA A O 1
ATOM 643 N N . LEU A 1 83 ? -9.716 2.078 -2.265 1.00 92.00 83 LEU A N 1
ATOM 644 C CA . LEU A 1 83 ? -9.953 3.475 -1.923 1.00 92.00 83 LEU A CA 1
ATOM 645 C C . LEU A 1 83 ? -8.707 4.076 -1.247 1.00 92.00 83 LEU A C 1
ATOM 647 O O . LEU A 1 83 ? -7.900 3.344 -0.667 1.00 92.00 83 LEU A O 1
ATOM 651 N N . PRO A 1 84 ? -8.514 5.402 -1.339 1.00 93.69 84 PRO A N 1
ATOM 652 C CA . PRO A 1 84 ? -7.615 6.111 -0.438 1.00 93.69 84 PRO A CA 1
ATOM 653 C C . PRO A 1 84 ? -7.962 5.843 1.028 1.00 93.69 84 PRO A C 1
ATOM 655 O O . PRO A 1 84 ? -9.126 5.642 1.358 1.00 93.69 84 PRO A O 1
ATOM 658 N N . LEU A 1 85 ? -6.952 5.912 1.892 1.00 92.00 85 LEU A N 1
ATOM 659 C CA . LEU A 1 85 ? -7.127 5.687 3.320 1.00 92.00 85 LEU A CA 1
ATOM 660 C C . LEU A 1 85 ? -7.962 6.807 3.963 1.00 92.00 85 LEU A C 1
ATOM 662 O O . LEU A 1 85 ? -7.714 7.989 3.686 1.00 92.00 85 LEU A O 1
ATOM 666 N N . GLY A 1 86 ? -8.869 6.443 4.866 1.00 89.50 86 GLY A N 1
ATOM 667 C CA . GLY A 1 86 ? -9.754 7.335 5.618 1.00 89.50 86 GLY A CA 1
ATOM 668 C C . GLY A 1 86 ? -11.017 7.768 4.867 1.00 89.50 86 GLY A C 1
ATOM 669 O O . GLY A 1 86 ? -11.510 8.867 5.131 1.00 89.50 86 GLY A O 1
ATOM 670 N N . LEU A 1 87 ? -11.497 6.961 3.909 1.00 87.25 87 LEU A N 1
ATOM 671 C CA . LEU A 1 87 ? -12.715 7.203 3.115 1.00 87.25 87 LEU A CA 1
ATOM 672 C C . LEU A 1 87 ? -13.827 6.189 3.382 1.00 87.25 87 LEU A C 1
ATOM 674 O O . LEU A 1 87 ? -13.518 4.988 3.530 1.00 87.25 87 LEU A O 1
#

Organism: NCBI:txid299421